Protein AF-A0A177LRJ2-F1 (afdb_monomer_lite)

Secondary structure (DSSP, 8-state):
--SSHHHHHHHHHHHHHHHHHHHHHHHHHH----EEEE-HHHHTTS----SSEEEES--SS-HHHHHHHHHT-SEEP--TT-SEEEEEPP-TT----TTHHHHHHHHHHTTTSS-EEEEEEEEEEEEEEETTEEEEEEEEEEEEEEE-HHHHHS----S-HHHHHHHHHHHHHHHHHHHHHT-

Sequence (183 aa):
MLNIIRDNDMYRMAWGKSILCSFLVVTILNSCTSNIYIRKDKLSANEHHYPHSVYLENTDSTYLSRLVIDSGVFSFSDDQHSEYYLKLLPDDDFYHCGGLGAAKLGSAIFFGLLPVIYDDEYKFFYEITYEGKATRFSYEVPLYSRYSIWEWLFKPFSSARDELIIENIKYLKPVLEVLKTER

Structure (mmCIF, N/CA/C/O backbone):
data_AF-A0A177LRJ2-F1
#
_entry.id   AF-A0A177LRJ2-F1
#
loop_
_atom_site.group_PDB
_atom_site.id
_atom_site.type_symbol
_atom_site.label_atom_id
_atom_site.label_alt_id
_atom_site.label_comp_id
_atom_site.label_asym_id
_atom_site.label_entity_id
_atom_site.label_seq_id
_atom_site.pdbx_PDB_ins_code
_atom_site.Cartn_x
_atom_site.Cartn_y
_atom_site.Cartn_z
_atom_site.occupancy
_atom_site.B_iso_or_equiv
_atom_site.auth_seq_id
_atom_site.auth_comp_id
_atom_site.auth_asym_id
_atom_site.auth_atom_id
_atom_site.pdbx_PDB_model_num
ATOM 1 N N . MET A 1 1 ? 43.256 29.020 -49.850 1.00 53.19 1 MET A N 1
ATOM 2 C CA . MET A 1 1 ? 43.424 29.016 -48.379 1.00 53.19 1 MET A CA 1
ATOM 3 C C . MET A 1 1 ? 42.060 29.197 -47.687 1.00 53.19 1 MET A C 1
ATOM 5 O O . MET A 1 1 ? 41.895 30.111 -46.900 1.00 53.19 1 MET A O 1
ATOM 9 N N . LEU A 1 2 ? 41.058 28.363 -48.018 1.00 52.44 2 LEU A N 1
ATOM 10 C CA . LEU A 1 2 ? 39.652 28.539 -47.584 1.00 52.44 2 LEU A CA 1
ATOM 11 C C . LEU A 1 2 ? 38.980 27.248 -47.065 1.00 52.44 2 LEU A C 1
ATOM 13 O O . LEU A 1 2 ? 37.822 27.287 -46.673 1.00 52.44 2 LEU A O 1
ATOM 17 N N . ASN A 1 3 ? 39.696 26.117 -47.002 1.00 52.28 3 ASN A N 1
ATOM 18 C CA . ASN A 1 3 ? 39.111 24.826 -46.599 1.00 52.28 3 ASN A CA 1
ATOM 19 C C . ASN A 1 3 ? 39.245 24.485 -45.105 1.00 52.28 3 ASN A C 1
ATOM 21 O O . ASN A 1 3 ? 38.659 23.506 -44.673 1.00 52.28 3 ASN A O 1
ATOM 25 N N . ILE A 1 4 ? 39.961 25.276 -44.300 1.00 56.84 4 ILE A N 1
ATOM 26 C CA . ILE A 1 4 ? 40.214 24.932 -42.883 1.00 56.84 4 ILE A CA 1
ATOM 27 C C . ILE A 1 4 ? 39.062 25.382 -41.960 1.00 56.84 4 ILE A C 1
ATOM 29 O O . ILE A 1 4 ? 38.889 24.849 -40.869 1.00 56.84 4 ILE A O 1
ATOM 33 N N . ILE A 1 5 ? 38.224 26.331 -42.391 1.00 55.56 5 ILE A N 1
ATOM 34 C CA . ILE A 1 5 ? 37.167 26.898 -41.533 1.00 55.56 5 ILE A CA 1
ATOM 35 C C . ILE A 1 5 ? 35.930 25.983 -41.469 1.00 55.56 5 ILE A C 1
ATOM 37 O O . ILE A 1 5 ? 35.243 25.955 -40.453 1.00 55.56 5 ILE A O 1
ATOM 41 N N . ARG A 1 6 ? 35.671 25.175 -42.507 1.00 53.34 6 ARG A N 1
ATOM 42 C CA . ARG A 1 6 ? 34.446 24.363 -42.605 1.00 53.34 6 ARG A CA 1
ATOM 43 C C . ARG A 1 6 ? 34.462 23.104 -41.725 1.00 53.34 6 ARG A C 1
ATOM 45 O O . ARG A 1 6 ? 33.397 22.642 -41.323 1.00 53.34 6 ARG A O 1
ATOM 52 N N . ASP A 1 7 ? 35.640 22.592 -41.373 1.00 55.22 7 ASP A N 1
ATOM 53 C CA . ASP A 1 7 ? 35.753 21.385 -40.544 1.00 55.22 7 ASP A CA 1
ATOM 54 C C . ASP A 1 7 ? 35.464 21.662 -39.059 1.00 55.22 7 ASP A C 1
ATOM 56 O O . ASP A 1 7 ? 34.838 20.840 -38.390 1.00 55.22 7 ASP A O 1
ATOM 60 N N . ASN A 1 8 ? 35.812 22.846 -38.542 1.00 57.44 8 ASN A N 1
ATOM 61 C CA . ASN A 1 8 ? 35.612 23.178 -37.124 1.00 57.44 8 ASN A CA 1
ATOM 62 C C . ASN A 1 8 ? 34.133 23.265 -36.703 1.00 57.44 8 ASN A C 1
ATOM 64 O O . ASN A 1 8 ? 33.801 22.925 -35.563 1.00 57.44 8 ASN A O 1
ATOM 68 N N . ASP A 1 9 ? 33.232 23.657 -37.606 1.00 58.72 9 ASP A N 1
ATOM 69 C CA . ASP A 1 9 ? 31.794 23.714 -37.308 1.00 58.72 9 ASP A CA 1
ATOM 70 C C . ASP A 1 9 ? 31.147 22.322 -37.279 1.00 58.72 9 ASP A C 1
ATOM 72 O O . ASP A 1 9 ? 30.241 22.067 -36.478 1.00 58.72 9 ASP A O 1
ATOM 76 N N . MET A 1 10 ? 31.658 21.384 -38.082 1.00 56.69 10 MET A N 1
ATOM 77 C CA . MET A 1 10 ? 31.163 20.007 -38.098 1.00 56.69 10 MET A CA 1
ATOM 78 C C . MET A 1 10 ? 31.504 19.276 -36.792 1.00 56.69 10 MET A C 1
ATOM 80 O O . MET A 1 10 ? 30.646 18.595 -36.223 1.00 56.69 10 MET A O 1
ATOM 84 N N . TYR A 1 11 ? 32.710 19.488 -36.252 1.00 59.19 11 TYR A N 1
ATOM 85 C CA . TYR A 1 11 ? 33.073 18.962 -34.935 1.00 59.19 11 TYR A CA 1
ATOM 86 C C . TYR A 1 11 ? 32.255 19.628 -33.818 1.00 59.19 11 TYR A C 1
ATOM 88 O O . TYR A 1 11 ? 31.721 18.932 -32.960 1.00 59.19 11 TYR A O 1
ATOM 96 N N . ARG A 1 12 ? 32.023 20.945 -33.841 1.00 60.50 12 ARG A N 1
ATOM 97 C CA . ARG A 1 12 ? 31.198 21.602 -32.805 1.00 60.50 12 ARG A CA 1
ATOM 98 C C . ARG A 1 12 ? 29.752 21.089 -32.747 1.00 60.50 12 ARG A C 1
ATOM 100 O O . ARG A 1 12 ? 29.225 20.906 -31.648 1.00 60.50 12 ARG A O 1
ATOM 107 N N . MET A 1 13 ? 29.126 20.786 -33.889 1.00 61.88 13 MET A N 1
ATOM 108 C CA . MET A 1 13 ? 27.778 20.194 -33.909 1.00 61.88 13 MET A CA 1
ATOM 109 C C . MET A 1 13 ? 27.735 18.745 -33.407 1.00 61.88 13 MET A C 1
ATOM 111 O O . MET A 1 13 ? 26.755 18.355 -32.768 1.00 61.88 13 MET A O 1
ATOM 115 N N . ALA A 1 14 ? 28.770 17.943 -33.668 1.00 66.12 14 ALA A N 1
ATOM 116 C CA . ALA A 1 14 ? 28.817 16.551 -33.218 1.00 66.12 14 ALA A CA 1
ATOM 117 C C . ALA A 1 14 ? 28.961 16.439 -31.688 1.00 66.12 14 ALA A C 1
ATOM 119 O O . ALA A 1 14 ? 28.292 15.624 -31.050 1.00 66.12 14 ALA A O 1
ATOM 120 N N . TRP A 1 15 ? 29.774 17.306 -31.081 1.00 70.19 15 TRP A N 1
ATOM 121 C CA . TRP A 1 15 ? 30.039 17.273 -29.641 1.00 70.19 15 TRP A CA 1
ATOM 122 C C . TRP A 1 15 ? 28.846 17.762 -28.812 1.00 70.19 15 TRP A C 1
ATOM 124 O O . TRP A 1 15 ? 28.504 17.139 -27.807 1.00 70.19 15 TRP A O 1
ATOM 134 N N . GLY A 1 16 ? 28.145 18.809 -29.268 1.00 72.56 16 GLY A N 1
ATOM 135 C CA . GLY A 1 16 ? 26.941 19.305 -28.589 1.00 72.56 16 GLY A CA 1
ATOM 136 C C . GLY A 1 16 ? 25.823 18.258 -28.505 1.00 72.56 16 GLY A C 1
ATOM 137 O O . GLY A 1 16 ? 25.183 18.114 -27.463 1.00 72.56 16 GLY A O 1
ATOM 138 N N . LYS A 1 17 ? 25.630 17.463 -29.568 1.00 77.56 17 LYS A N 1
ATOM 139 C CA . LYS A 1 17 ? 24.623 16.387 -29.603 1.00 77.56 17 LYS A CA 1
ATOM 140 C C . LYS A 1 17 ? 24.969 15.229 -28.666 1.00 77.56 17 LYS A C 1
ATOM 142 O O . LYS A 1 17 ? 24.077 14.697 -28.008 1.00 77.56 17 LYS A O 1
ATOM 147 N N . SER A 1 18 ? 26.248 14.865 -28.577 1.00 77.81 18 SER A N 1
ATOM 148 C CA . SER A 1 18 ? 26.708 13.766 -27.719 1.00 77.81 18 SER A CA 1
ATOM 149 C C . SER A 1 18 ? 26.552 14.090 -26.226 1.00 77.81 18 SER A C 1
ATOM 151 O O . SER A 1 18 ? 26.073 13.260 -25.449 1.00 77.81 18 SER A O 1
ATOM 153 N N . ILE A 1 19 ? 26.859 15.332 -25.828 1.00 82.81 19 ILE A N 1
ATOM 154 C CA . ILE A 1 19 ? 26.670 15.807 -24.447 1.00 82.81 19 ILE A CA 1
ATOM 155 C C . ILE A 1 19 ? 25.184 15.806 -24.067 1.00 82.81 19 ILE A C 1
ATOM 157 O O . ILE A 1 19 ? 24.828 15.295 -23.006 1.00 82.81 19 ILE A O 1
ATOM 161 N N . LEU A 1 20 ? 24.310 16.312 -24.944 1.00 81.69 20 LEU A N 1
ATOM 162 C CA . LEU A 1 20 ? 22.867 16.344 -24.693 1.00 81.69 20 LEU A CA 1
ATOM 163 C C . LEU A 1 20 ? 22.282 14.931 -24.531 1.00 81.69 20 LEU A C 1
ATOM 165 O O . LEU A 1 20 ? 21.519 14.685 -23.598 1.00 81.69 20 LEU A O 1
ATOM 169 N N . CYS A 1 21 ? 22.676 13.988 -25.396 1.00 80.75 21 CYS A N 1
ATOM 170 C CA . CYS A 1 21 ? 22.238 12.593 -25.298 1.00 80.75 21 CYS A CA 1
ATOM 171 C C . CYS A 1 21 ? 22.718 11.943 -23.996 1.00 80.75 21 CYS A C 1
ATOM 173 O O . CYS A 1 21 ? 21.951 11.251 -23.331 1.00 80.75 21 CYS A O 1
ATOM 175 N N . SER A 1 22 ? 23.964 12.207 -23.599 1.00 80.69 22 SER A N 1
ATOM 176 C CA . SER A 1 22 ? 24.530 11.661 -22.362 1.00 80.69 22 SER A CA 1
ATOM 177 C C . SER A 1 22 ? 23.802 12.205 -21.128 1.00 80.69 22 SER A C 1
ATOM 179 O O . SER A 1 22 ? 23.452 11.442 -20.231 1.00 80.69 22 SER A O 1
ATOM 181 N N . PHE A 1 23 ? 23.498 13.507 -21.102 1.00 80.94 23 PHE A N 1
ATOM 182 C CA . PHE A 1 23 ? 22.760 14.136 -20.004 1.00 80.94 23 PHE A CA 1
ATOM 183 C C . PHE A 1 23 ? 21.320 13.612 -19.893 1.00 80.94 23 PHE A C 1
ATOM 185 O O . PHE A 1 23 ? 20.848 13.312 -18.794 1.00 80.94 23 PHE A O 1
ATOM 192 N N . LEU A 1 24 ? 20.637 13.441 -21.031 1.00 77.31 24 LEU A N 1
ATOM 193 C CA . LEU A 1 24 ? 19.298 12.852 -21.094 1.00 77.31 24 LEU A CA 1
ATOM 194 C C . LEU A 1 24 ? 19.289 11.431 -20.510 1.00 77.31 24 LEU A C 1
ATOM 196 O O . LEU A 1 24 ? 18.465 11.124 -19.651 1.00 77.31 24 LEU A O 1
ATOM 200 N N . VAL A 1 25 ? 20.239 10.586 -20.924 1.00 72.94 25 VAL A N 1
ATOM 201 C CA . VAL A 1 25 ? 20.365 9.208 -20.427 1.00 72.94 25 VAL A CA 1
ATOM 202 C C . VAL A 1 25 ? 20.626 9.193 -18.921 1.00 72.94 25 VAL A C 1
ATOM 204 O O . VAL A 1 25 ? 19.953 8.468 -18.195 1.00 72.94 25 VAL A O 1
ATOM 207 N N . VAL A 1 26 ? 21.531 10.038 -18.421 1.00 73.38 26 VAL A N 1
ATOM 208 C CA . VAL A 1 26 ? 21.817 10.138 -16.979 1.00 73.38 26 VAL A CA 1
ATOM 209 C C . VAL A 1 26 ? 20.593 10.611 -16.195 1.00 73.38 26 VAL A C 1
ATOM 211 O O . VAL A 1 26 ? 20.340 10.104 -15.105 1.00 73.38 26 VAL A O 1
ATOM 214 N N . THR A 1 27 ? 19.796 11.529 -16.739 1.00 71.75 27 THR A N 1
ATOM 215 C CA . THR A 1 27 ? 18.590 12.029 -16.060 1.00 71.75 27 THR A CA 1
ATOM 216 C C . THR A 1 27 ? 17.508 10.950 -15.996 1.00 71.75 27 THR A C 1
ATOM 218 O O . THR A 1 27 ? 16.931 10.719 -14.934 1.00 71.75 27 THR A O 1
ATOM 221 N N . ILE A 1 28 ? 17.296 10.212 -17.091 1.00 69.19 28 ILE A N 1
ATOM 222 C CA . ILE A 1 28 ? 16.352 9.086 -17.133 1.00 69.19 28 ILE A CA 1
ATOM 223 C C . ILE A 1 28 ? 16.789 7.988 -16.154 1.00 69.19 28 ILE A C 1
ATOM 225 O O . ILE A 1 28 ? 15.984 7.529 -15.345 1.00 69.19 28 ILE A O 1
ATOM 229 N N . LEU A 1 29 ? 18.075 7.628 -16.151 1.00 66.50 29 LEU A N 1
ATOM 230 C CA . LEU A 1 29 ? 18.623 6.608 -15.253 1.00 66.50 29 LEU A CA 1
ATOM 231 C C . LEU A 1 29 ? 18.635 7.036 -13.780 1.00 66.50 29 LEU A C 1
ATOM 233 O O . LEU A 1 29 ? 18.658 6.171 -12.905 1.00 66.50 29 LEU A O 1
ATOM 237 N N . ASN A 1 30 ? 18.602 8.335 -13.470 1.00 65.94 30 ASN A N 1
ATOM 238 C CA . ASN A 1 30 ? 18.512 8.826 -12.093 1.00 65.94 30 ASN A CA 1
ATOM 239 C C . ASN A 1 30 ? 17.076 8.993 -11.591 1.00 65.94 30 ASN A C 1
ATOM 241 O O . ASN A 1 30 ? 16.878 8.998 -10.378 1.00 65.94 30 ASN A O 1
ATOM 245 N N . SER A 1 31 ? 16.073 9.027 -12.470 1.00 63.88 31 SER A N 1
ATOM 246 C CA . SER A 1 31 ? 14.679 9.072 -12.031 1.00 63.88 31 SER A CA 1
ATOM 247 C C . SER A 1 31 ? 14.312 7.801 -11.244 1.00 63.88 31 SER A C 1
ATOM 249 O O . SER A 1 31 ? 14.525 6.670 -11.687 1.00 63.88 31 SER A O 1
ATOM 251 N N . CYS A 1 32 ? 13.835 7.980 -10.012 1.00 67.44 32 CYS A N 1
ATOM 252 C CA . CYS A 1 32 ? 13.253 6.909 -9.212 1.00 67.44 32 CYS A CA 1
ATOM 253 C C . CYS A 1 32 ? 11.788 6.802 -9.627 1.00 67.44 32 CYS A C 1
ATOM 255 O O . CYS A 1 32 ? 10.931 7.533 -9.142 1.00 67.44 32 CYS A O 1
ATOM 257 N N . THR A 1 33 ? 11.515 5.966 -10.621 1.00 70.12 33 THR A N 1
ATOM 258 C CA . THR A 1 33 ? 10.146 5.699 -11.049 1.00 70.12 33 THR A CA 1
ATOM 259 C C . THR A 1 33 ? 9.897 4.202 -10.980 1.00 70.12 33 THR A C 1
ATOM 261 O O . THR A 1 33 ? 10.366 3.420 -11.804 1.00 70.12 33 THR A O 1
ATOM 264 N N . SER A 1 34 ? 9.173 3.808 -9.945 1.00 72.56 34 SER A N 1
ATOM 265 C CA . SER A 1 34 ? 8.614 2.476 -9.766 1.00 72.56 34 SER A CA 1
ATOM 266 C C . SER A 1 34 ? 7.103 2.595 -9.633 1.00 72.56 34 SER A C 1
ATOM 268 O O . SER A 1 34 ? 6.575 3.656 -9.290 1.00 72.56 34 SER A O 1
ATOM 270 N N . ASN A 1 35 ? 6.413 1.497 -9.917 1.00 76.88 35 ASN A N 1
ATOM 271 C CA . ASN A 1 35 ? 5.050 1.307 -9.451 1.00 76.88 35 ASN A CA 1
ATOM 272 C C . ASN A 1 35 ? 5.078 0.326 -8.284 1.00 76.88 35 ASN A C 1
ATOM 274 O O . ASN A 1 35 ? 5.748 -0.707 -8.355 1.00 76.88 35 ASN A O 1
ATOM 278 N N . ILE A 1 36 ? 4.355 0.667 -7.223 1.00 78.19 36 ILE A N 1
ATOM 279 C CA . ILE A 1 36 ? 4.266 -0.125 -6.000 1.00 78.19 36 ILE A CA 1
ATOM 280 C C . ILE A 1 36 ? 2.882 -0.763 -5.956 1.00 78.19 36 ILE A C 1
ATOM 282 O O . ILE A 1 36 ? 1.874 -0.091 -6.174 1.00 78.19 36 ILE A O 1
ATOM 286 N N . TYR A 1 37 ? 2.843 -2.058 -5.669 1.00 83.00 37 TYR A N 1
ATOM 287 C CA . TYR A 1 37 ? 1.624 -2.852 -5.627 1.00 83.00 37 TYR A CA 1
ATOM 288 C C . TYR A 1 37 ? 1.575 -3.695 -4.356 1.00 83.00 37 TYR A C 1
ATOM 290 O O . TYR A 1 37 ? 2.607 -4.128 -3.849 1.00 83.00 37 TYR A O 1
ATOM 298 N N . ILE A 1 38 ? 0.367 -3.988 -3.880 1.00 85.12 38 ILE A N 1
ATOM 299 C CA . ILE A 1 38 ? 0.148 -4.908 -2.761 1.00 85.12 38 ILE A CA 1
ATOM 300 C C . ILE A 1 38 ? 0.286 -6.357 -3.231 1.00 85.12 38 ILE A C 1
ATOM 302 O O . ILE A 1 38 ? -0.239 -6.750 -4.278 1.00 85.12 38 ILE A O 1
ATOM 306 N N . ARG A 1 39 ? 0.953 -7.182 -2.423 1.00 85.69 39 ARG A N 1
ATOM 307 C CA . ARG A 1 39 ? 1.114 -8.611 -2.673 1.00 85.69 39 ARG A CA 1
ATOM 308 C C . ARG A 1 39 ? 0.007 -9.433 -2.006 1.00 85.69 39 ARG A C 1
ATOM 310 O O . ARG A 1 39 ? 0.153 -9.914 -0.884 1.00 85.69 39 ARG A O 1
ATOM 317 N N . LYS A 1 40 ? -1.096 -9.633 -2.731 1.00 81.31 40 LYS A N 1
ATOM 318 C CA . LYS A 1 40 ? -2.282 -10.365 -2.244 1.00 81.31 40 LYS A CA 1
ATOM 319 C C . LYS A 1 40 ? -2.007 -11.823 -1.855 1.00 81.31 40 LYS A C 1
ATOM 321 O O . LYS A 1 40 ? -2.601 -12.316 -0.904 1.00 81.31 40 LYS A O 1
ATOM 326 N N . ASP A 1 41 ? -1.079 -12.495 -2.533 1.00 79.81 41 ASP A N 1
ATOM 327 C CA . ASP A 1 41 ? -0.688 -13.877 -2.222 1.00 79.81 41 ASP A CA 1
ATOM 328 C C . ASP A 1 41 ? -0.037 -14.015 -0.838 1.00 79.81 41 ASP A C 1
ATOM 330 O O . ASP A 1 41 ? -0.275 -15.008 -0.153 1.00 79.81 41 ASP A O 1
ATOM 334 N N . LYS A 1 42 ? 0.714 -13.000 -0.385 1.00 78.44 42 LYS A N 1
ATOM 335 C CA . LYS A 1 42 ? 1.317 -12.982 0.959 1.00 78.44 42 LYS A CA 1
ATOM 336 C C . LYS A 1 42 ? 0.367 -12.465 2.044 1.00 78.44 42 LYS A C 1
ATOM 338 O O . LYS A 1 42 ? 0.584 -12.774 3.209 1.00 78.44 42 LYS A O 1
ATOM 343 N N . LEU A 1 43 ? -0.688 -11.731 1.682 1.00 75.50 43 LEU A N 1
ATOM 344 C CA . LEU A 1 43 ? -1.695 -11.267 2.644 1.00 75.50 43 LEU A CA 1
ATOM 345 C C . LEU A 1 43 ? -2.499 -12.429 3.242 1.00 75.50 43 LEU A C 1
ATOM 347 O O . LEU A 1 43 ? -2.686 -12.461 4.451 1.00 75.50 43 LEU A O 1
ATOM 351 N N . SER A 1 44 ? -2.913 -13.422 2.440 1.00 64.38 44 SER A N 1
ATOM 352 C CA . SER A 1 44 ? -3.708 -14.551 2.970 1.00 64.38 44 SER A CA 1
ATOM 353 C C . SER A 1 44 ? -2.926 -15.474 3.912 1.00 64.38 44 SER A C 1
ATOM 355 O O . SER A 1 44 ? -3.520 -16.128 4.759 1.00 64.38 44 SER A O 1
ATOM 357 N N . ALA A 1 45 ? -1.594 -15.506 3.793 1.00 59.44 45 ALA A N 1
ATOM 358 C CA . ALA A 1 45 ? -0.739 -16.291 4.681 1.00 59.44 45 ALA A CA 1
ATOM 359 C C . ALA A 1 45 ? -0.599 -15.655 6.077 1.00 59.44 45 ALA A C 1
ATOM 361 O O . ALA A 1 45 ? -0.304 -16.352 7.045 1.00 59.44 45 ALA A O 1
ATOM 362 N N . ASN A 1 46 ? -0.838 -14.344 6.182 1.00 58.25 46 ASN A N 1
ATOM 363 C CA . ASN A 1 46 ? -0.819 -13.586 7.424 1.00 58.25 46 ASN A CA 1
ATOM 364 C C . ASN A 1 46 ? -2.265 -13.250 7.821 1.00 58.25 46 ASN A C 1
ATOM 366 O O . ASN A 1 46 ? -2.693 -12.111 7.659 1.00 58.25 46 ASN A O 1
ATOM 370 N N . GLU A 1 47 ? -3.013 -14.223 8.355 1.00 59.75 47 GLU A N 1
ATOM 371 C CA . GLU A 1 47 ? -4.410 -14.100 8.833 1.00 59.75 47 GLU A CA 1
ATOM 372 C C . GLU A 1 47 ? -4.586 -13.160 10.052 1.00 59.75 47 GLU A C 1
ATOM 374 O O . GLU A 1 47 ? -5.277 -13.463 11.020 1.00 59.75 47 GLU A O 1
ATOM 379 N N . HIS A 1 48 ? -3.975 -11.982 10.037 1.00 67.06 48 HIS A N 1
ATOM 380 C CA . HIS A 1 48 ? -4.163 -10.949 11.048 1.00 67.06 48 HIS A CA 1
ATOM 381 C C . HIS A 1 48 ? -5.325 -10.044 10.634 1.00 67.06 48 HIS A C 1
ATOM 383 O O . HIS A 1 48 ? -5.151 -8.840 10.474 1.00 67.06 48 HIS A O 1
ATOM 389 N N . HIS A 1 49 ? -6.507 -10.626 10.420 1.00 78.75 49 HIS A N 1
ATOM 390 C CA . HIS A 1 49 ? -7.725 -9.828 10.316 1.00 78.75 49 HIS A CA 1
ATOM 391 C C . HIS A 1 49 ? -8.055 -9.269 11.695 1.00 78.75 49 HIS A C 1
ATOM 393 O O . HIS A 1 49 ? -8.169 -10.019 12.668 1.00 78.75 49 HIS A O 1
ATOM 399 N N . TYR A 1 50 ? -8.228 -7.954 11.785 1.00 84.44 50 TYR A N 1
ATOM 400 C CA . TYR A 1 50 ? -8.759 -7.365 13.001 1.00 84.44 50 TYR A CA 1
ATOM 401 C C . TYR A 1 50 ? -10.230 -7.796 13.151 1.00 84.44 50 TYR A C 1
ATOM 403 O O . TYR A 1 50 ? -11.010 -7.609 12.216 1.00 84.44 50 TYR A O 1
ATOM 411 N N . PRO A 1 51 ? -10.628 -8.402 14.285 1.00 86.19 51 PRO A N 1
ATOM 412 C CA . PRO A 1 51 ? -11.921 -9.082 14.393 1.00 86.19 51 PRO A CA 1
ATOM 413 C C . PRO A 1 51 ? -13.124 -8.132 14.461 1.00 86.19 51 PRO A C 1
ATOM 415 O O . PRO A 1 51 ? -14.258 -8.580 14.301 1.00 86.19 51 PRO A O 1
ATOM 418 N N . HIS A 1 52 ? -12.899 -6.840 14.704 1.00 90.25 52 HIS A N 1
ATOM 419 C CA . HIS A 1 52 ? -13.960 -5.846 14.840 1.00 90.25 52 HIS A CA 1
ATOM 420 C C . HIS A 1 52 ? -13.994 -4.897 13.643 1.00 90.25 52 HIS A C 1
ATOM 422 O O . HIS A 1 52 ? -12.966 -4.588 13.040 1.00 90.25 52 HIS A O 1
ATOM 428 N N . SER A 1 53 ? -15.190 -4.404 13.323 1.00 91.81 53 SER A N 1
ATOM 429 C CA . SER A 1 53 ? -15.334 -3.318 12.359 1.00 91.81 53 SER A CA 1
ATOM 430 C C . SER A 1 53 ? -14.860 -2.012 12.994 1.00 91.81 53 SER A C 1
ATOM 432 O O . SER A 1 53 ? -15.231 -1.713 14.127 1.00 91.81 53 SER A O 1
ATOM 434 N N . VAL A 1 54 ? -14.058 -1.235 12.272 1.00 94.00 54 VAL A N 1
ATOM 435 C CA . VAL A 1 54 ? -13.486 0.030 12.754 1.00 94.00 54 VAL A CA 1
ATOM 436 C C . VAL A 1 54 ? -13.968 1.204 11.905 1.00 94.00 54 VAL A C 1
ATOM 438 O O . VAL A 1 54 ? -14.146 1.066 10.696 1.00 94.00 54 VAL A O 1
ATOM 441 N N . TYR A 1 55 ? -14.166 2.368 12.520 1.00 94.62 55 TYR A N 1
ATOM 442 C CA . TYR A 1 55 ? -14.382 3.623 11.798 1.00 94.62 55 TYR A CA 1
ATOM 443 C C . TYR A 1 55 ? -13.033 4.309 11.561 1.00 94.62 55 TYR A C 1
ATOM 445 O O . TYR A 1 55 ? -12.264 4.496 12.504 1.00 94.62 55 TYR A O 1
ATOM 453 N N . LEU A 1 56 ? -12.722 4.670 10.316 1.00 93.38 56 LEU A N 1
ATOM 454 C CA . LEU A 1 56 ? -11.463 5.332 9.967 1.00 93.38 56 LEU A CA 1
ATOM 455 C C . LEU A 1 56 ? -11.573 6.846 10.210 1.00 93.38 56 LEU A C 1
ATOM 457 O O . LEU A 1 56 ? -12.281 7.537 9.484 1.00 93.38 56 LEU A O 1
ATOM 461 N N . GLU A 1 57 ? -10.857 7.376 11.205 1.00 90.56 57 GLU A N 1
ATOM 462 C CA . GLU A 1 57 ? -10.977 8.786 11.616 1.00 90.56 57 GLU A CA 1
ATOM 463 C C . GLU A 1 57 ? -10.391 9.775 10.601 1.00 90.56 57 GLU A C 1
ATOM 465 O O . GLU A 1 57 ? -10.945 10.852 10.390 1.00 90.56 57 GLU A O 1
ATOM 470 N N . ASN A 1 58 ? -9.260 9.437 9.980 1.00 86.62 58 ASN A N 1
ATOM 471 C CA . ASN A 1 58 ? -8.522 10.319 9.079 1.00 86.62 58 ASN A CA 1
ATOM 472 C C . ASN A 1 58 ? -8.563 9.823 7.631 1.00 86.62 58 ASN A C 1
ATOM 474 O O . ASN A 1 58 ? -7.551 9.435 7.046 1.00 86.62 58 ASN A O 1
ATOM 478 N N . THR A 1 59 ? -9.757 9.878 7.038 1.00 76.44 59 THR A N 1
ATOM 479 C CA . THR A 1 59 ? -10.005 9.562 5.620 1.00 76.44 59 THR A CA 1
ATOM 480 C C . THR A 1 59 ? -9.408 10.561 4.633 1.00 76.44 59 THR A C 1
ATOM 482 O O . THR A 1 59 ? -9.462 10.308 3.428 1.00 76.44 59 THR A O 1
ATOM 485 N N . ASP A 1 60 ? -8.856 11.683 5.104 1.00 74.25 60 ASP A N 1
ATOM 486 C CA . ASP A 1 60 ? -8.229 12.696 4.255 1.00 74.25 60 ASP A CA 1
ATOM 487 C C . ASP A 1 60 ? -7.225 12.013 3.324 1.00 74.25 60 ASP A C 1
ATOM 489 O O . ASP A 1 60 ? -6.262 11.405 3.787 1.00 74.25 60 ASP A O 1
ATOM 493 N N . SER A 1 61 ? -7.544 12.045 2.024 1.00 58.06 61 SER A N 1
ATOM 494 C CA . SER A 1 61 ? -7.052 11.212 0.913 1.00 58.06 61 SER A CA 1
ATOM 495 C C . SER A 1 61 ? -5.526 11.023 0.852 1.00 58.06 61 SER A C 1
ATOM 497 O O . SER A 1 61 ? -4.849 11.489 -0.069 1.00 58.06 61 SER A O 1
ATOM 499 N N . THR A 1 62 ? -4.980 10.278 1.799 1.00 73.00 62 THR A N 1
ATOM 500 C CA . THR A 1 62 ? -3.585 9.874 1.851 1.00 73.00 62 THR A CA 1
ATOM 501 C C . THR A 1 62 ? -3.437 8.527 1.158 1.00 73.00 62 THR A C 1
ATOM 503 O O . THR A 1 62 ? -4.333 7.686 1.158 1.00 73.00 62 THR A O 1
ATOM 506 N N . TYR A 1 63 ? -2.286 8.302 0.530 1.00 77.56 63 TYR A N 1
ATOM 507 C CA . TYR A 1 63 ? -1.933 6.991 -0.019 1.00 77.56 63 TYR A CA 1
ATOM 508 C C . TYR A 1 63 ? -2.076 5.877 1.037 1.00 77.56 63 TYR A C 1
ATOM 510 O O . TYR A 1 63 ? -2.515 4.774 0.720 1.00 77.56 63 TYR A O 1
ATOM 518 N N . LEU A 1 64 ? -1.782 6.204 2.300 1.00 80.81 64 LEU A N 1
ATOM 519 C CA . LEU A 1 64 ? -1.869 5.296 3.436 1.00 80.81 64 LEU A CA 1
ATOM 520 C C . LEU A 1 64 ? -3.292 4.768 3.667 1.00 80.81 64 LEU A C 1
ATOM 522 O O . LEU A 1 64 ? -3.456 3.569 3.861 1.00 80.81 64 LEU A O 1
ATOM 526 N N . SER A 1 65 ? -4.329 5.613 3.594 1.00 85.44 65 SER A N 1
ATOM 527 C CA . SER A 1 65 ? -5.710 5.151 3.801 1.00 85.44 65 SER A CA 1
ATOM 528 C C . SER A 1 65 ? -6.134 4.148 2.730 1.00 85.44 65 SER A C 1
ATOM 530 O O . SER A 1 65 ? -6.702 3.107 3.055 1.00 85.44 65 SER A O 1
ATOM 532 N N . ARG A 1 66 ? -5.764 4.394 1.466 1.00 84.75 66 ARG A N 1
ATOM 533 C CA . ARG A 1 66 ? -5.988 3.437 0.371 1.00 84.75 66 ARG A CA 1
ATOM 534 C C . ARG A 1 66 ? -5.228 2.139 0.589 1.00 84.75 66 ARG A C 1
ATOM 536 O O . ARG A 1 66 ? -5.812 1.078 0.434 1.00 84.75 66 ARG A O 1
ATOM 543 N N . LEU A 1 67 ? -3.960 2.220 0.988 1.00 84.12 67 LEU A N 1
ATOM 544 C CA . LEU A 1 67 ? -3.144 1.039 1.250 1.00 84.12 67 LEU A CA 1
ATOM 545 C C . LEU A 1 67 ? -3.762 0.154 2.340 1.00 84.12 67 LEU A C 1
ATOM 547 O O . LEU A 1 67 ? -3.806 -1.064 2.195 1.00 84.12 67 LEU A O 1
ATOM 551 N N . VAL A 1 68 ? -4.260 0.764 3.415 1.00 87.00 68 VAL A N 1
ATOM 552 C CA . VAL A 1 68 ? -4.879 0.045 4.532 1.00 87.00 68 VAL A CA 1
ATOM 553 C C . VAL A 1 68 ? -6.207 -0.580 4.099 1.00 87.00 68 VAL A C 1
ATOM 555 O O . VAL A 1 68 ? -6.446 -1.745 4.409 1.00 87.00 68 VAL A O 1
ATOM 558 N N . ILE A 1 69 ? -7.033 0.133 3.328 1.00 87.62 69 ILE A N 1
ATOM 559 C CA . ILE A 1 69 ? -8.276 -0.415 2.760 1.00 87.62 69 ILE A CA 1
ATOM 560 C C . ILE A 1 69 ? -7.973 -1.598 1.831 1.00 87.62 69 ILE A C 1
ATOM 562 O O . ILE A 1 69 ? -8.521 -2.685 2.008 1.00 87.62 69 ILE A O 1
ATOM 566 N N . ASP A 1 70 ? -7.042 -1.423 0.893 1.00 84.94 70 ASP A N 1
ATOM 567 C CA . ASP A 1 70 ? -6.677 -2.443 -0.093 1.00 84.94 70 ASP A CA 1
ATOM 568 C C . ASP A 1 70 ? -5.951 -3.648 0.529 1.00 84.94 70 ASP A C 1
ATOM 570 O O . ASP A 1 70 ? -5.943 -4.736 -0.055 1.00 84.94 70 ASP A O 1
ATOM 574 N N . SER A 1 71 ? -5.340 -3.477 1.709 1.00 85.75 71 SER A N 1
ATOM 575 C CA . SER A 1 71 ? -4.712 -4.573 2.458 1.00 85.75 71 SER A CA 1
ATOM 576 C C . SER A 1 71 ? -5.729 -5.589 2.985 1.00 85.75 71 SER A C 1
ATOM 578 O O . SER A 1 71 ? -5.365 -6.735 3.237 1.00 85.75 71 SER A O 1
ATOM 580 N N . GLY A 1 72 ? -6.995 -5.183 3.147 1.00 87.25 72 GLY A N 1
ATOM 581 C CA . GLY A 1 72 ? -8.067 -6.025 3.678 1.00 87.25 72 GLY A CA 1
ATOM 582 C C . GLY A 1 72 ? -7.930 -6.374 5.163 1.00 87.25 72 GLY A C 1
ATOM 583 O O . GLY A 1 72 ? -8.723 -7.148 5.669 1.00 87.25 72 GLY A O 1
ATOM 584 N N . VAL A 1 73 ? -6.957 -5.813 5.883 1.00 88.25 73 VAL A N 1
ATOM 585 C CA . VAL A 1 73 ? -6.662 -6.153 7.292 1.00 88.25 73 VAL A CA 1
ATOM 586 C C . VAL A 1 73 ? -7.802 -5.782 8.242 1.00 88.25 73 VAL A C 1
ATOM 588 O O . VAL A 1 73 ? -8.001 -6.428 9.273 1.00 88.25 73 VAL A O 1
ATOM 591 N N . PHE A 1 74 ? -8.555 -4.742 7.892 1.00 90.50 74 PHE A N 1
ATOM 592 C CA . PHE A 1 74 ? -9.648 -4.205 8.688 1.00 90.50 74 PHE A CA 1
ATOM 593 C C . PHE A 1 74 ? -10.957 -4.276 7.911 1.00 90.50 74 PHE A C 1
ATOM 595 O O . PHE A 1 74 ? -10.997 -4.033 6.706 1.00 90.50 74 PHE A O 1
ATOM 602 N N . SER A 1 75 ? -12.041 -4.539 8.634 1.00 91.06 75 SER A N 1
ATOM 603 C CA . SER A 1 75 ? -13.389 -4.250 8.150 1.00 91.06 75 SER A CA 1
ATOM 604 C C . SER A 1 75 ? -13.746 -2.822 8.545 1.00 91.06 75 SER A C 1
ATOM 606 O O . SER A 1 75 ? -13.608 -2.457 9.712 1.00 91.06 75 SER A O 1
ATOM 608 N N . PHE A 1 76 ? -14.176 -2.006 7.586 1.00 91.81 76 PHE A N 1
ATOM 609 C CA . PHE A 1 76 ? -14.512 -0.606 7.835 1.00 91.81 76 PHE A CA 1
ATOM 610 C C . PHE A 1 76 ? -16.019 -0.425 8.002 1.00 91.81 76 PHE A C 1
ATOM 612 O O . PHE A 1 76 ? -16.802 -0.977 7.231 1.00 91.81 76 PHE A O 1
ATOM 619 N N . SER A 1 77 ? -16.406 0.351 9.015 1.00 92.06 77 SER A N 1
ATOM 620 C CA . SER A 1 77 ? -17.776 0.831 9.203 1.00 92.06 77 SER A CA 1
ATOM 621 C C . SER A 1 77 ? -17.886 2.270 8.709 1.00 92.06 77 SER A C 1
ATOM 623 O O . SER A 1 77 ? -17.005 3.081 8.992 1.00 92.06 77 SER A O 1
ATOM 625 N N . ASP A 1 78 ? -18.992 2.596 8.044 1.00 89.50 78 ASP A N 1
ATOM 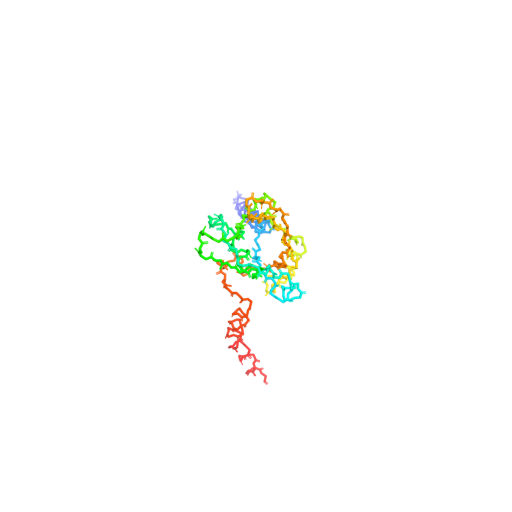626 C CA . ASP A 1 78 ? -19.343 3.977 7.687 1.00 89.50 78 ASP A CA 1
ATOM 627 C C . ASP A 1 78 ? -19.967 4.747 8.871 1.00 89.50 78 ASP A C 1
ATOM 629 O O . ASP A 1 78 ? -20.198 5.954 8.783 1.00 89.50 78 ASP A O 1
ATOM 633 N N . ASP A 1 79 ? -20.258 4.066 9.987 1.00 91.19 79 ASP A N 1
ATOM 634 C CA . ASP A 1 79 ? -20.866 4.680 11.167 1.00 91.19 79 ASP A CA 1
ATOM 635 C C . ASP A 1 79 ? -19.831 5.406 12.035 1.00 91.19 79 ASP A C 1
ATOM 637 O O . ASP A 1 79 ? -18.949 4.794 12.643 1.00 91.19 79 ASP A O 1
ATOM 641 N N . GLN A 1 80 ? -20.007 6.723 12.152 1.00 86.94 80 GLN A N 1
ATOM 642 C CA . GLN A 1 80 ? -19.228 7.603 13.025 1.00 86.94 80 GLN A CA 1
ATOM 643 C C . GLN A 1 80 ? -19.392 7.302 14.519 1.00 86.94 80 GLN A C 1
ATOM 645 O O . GLN A 1 80 ? -18.602 7.806 15.308 1.00 86.94 80 GLN A O 1
ATOM 650 N N . HIS A 1 81 ? -20.386 6.500 14.913 1.00 88.75 81 HIS A N 1
ATOM 651 C CA . HIS A 1 81 ? -20.615 6.064 16.295 1.00 88.75 81 HIS A CA 1
ATOM 652 C C . HIS A 1 81 ? -20.126 4.635 16.555 1.00 88.75 81 HIS A C 1
ATOM 654 O O . HIS A 1 81 ? -20.576 3.990 17.504 1.00 88.75 81 HIS A O 1
ATOM 660 N N . SER A 1 82 ? -19.207 4.135 15.724 1.00 90.00 82 SER A N 1
ATOM 661 C CA . SER A 1 82 ? -18.542 2.853 15.945 1.00 90.00 82 SER A CA 1
ATOM 662 C C . SER A 1 82 ? -17.944 2.763 17.353 1.00 90.00 82 SER A C 1
ATOM 664 O O . SER A 1 82 ? -17.502 3.747 17.944 1.00 90.00 82 SER A O 1
ATOM 666 N N . GLU A 1 83 ? -17.904 1.551 17.890 1.00 93.12 83 GLU A N 1
ATOM 667 C CA . GLU A 1 83 ? -17.258 1.252 19.168 1.00 93.12 83 GLU A CA 1
ATOM 668 C C . GLU A 1 83 ? -15.722 1.328 19.065 1.00 93.12 83 GLU A C 1
ATOM 670 O O . GLU A 1 83 ? -15.036 1.662 20.034 1.00 93.12 83 GLU A O 1
ATOM 675 N N . TYR A 1 84 ? -15.193 1.070 17.865 1.00 94.75 84 TYR A N 1
ATOM 676 C CA . TYR A 1 84 ? -13.768 1.083 17.560 1.00 94.75 84 TYR A CA 1
ATOM 677 C C . TYR A 1 84 ? -13.452 2.150 16.518 1.00 94.75 84 TYR A C 1
ATOM 679 O O . TYR A 1 84 ? -14.019 2.147 15.417 1.00 94.75 84 TYR A O 1
ATOM 687 N N . TYR A 1 85 ? -12.492 3.008 16.845 1.00 95.00 85 TYR A N 1
ATOM 688 C CA . TYR A 1 85 ? -11.970 4.035 15.948 1.00 95.00 85 TYR A CA 1
ATOM 689 C C . TYR A 1 85 ? -10.542 3.695 15.568 1.00 95.00 85 TYR A C 1
ATOM 691 O O . TYR A 1 85 ? -9.737 3.362 16.436 1.00 95.00 85 TYR A O 1
ATOM 699 N N . LEU A 1 86 ? -10.227 3.790 14.281 1.00 94.12 86 LEU A N 1
ATOM 700 C CA . LEU A 1 86 ? -8.889 3.601 13.752 1.00 94.12 86 LEU A CA 1
ATOM 701 C C . LEU A 1 86 ? -8.351 4.940 13.262 1.00 94.12 86 LEU A C 1
ATOM 703 O O . LEU A 1 86 ? -8.936 5.582 12.390 1.00 94.12 86 LEU A O 1
ATOM 707 N N . LYS A 1 87 ? -7.195 5.325 13.794 1.00 93.50 87 LYS A N 1
ATOM 708 C CA . LYS A 1 87 ? -6.457 6.510 13.376 1.00 93.50 87 LYS A CA 1
ATOM 709 C C . LYS A 1 87 ? -5.112 6.103 12.808 1.00 93.50 87 LYS A C 1
ATOM 711 O O . LYS A 1 87 ? -4.295 5.484 13.487 1.00 93.50 87 LYS A O 1
ATOM 716 N N . LEU A 1 88 ? -4.866 6.482 11.564 1.00 91.94 88 LEU A N 1
ATOM 717 C CA . LEU A 1 88 ? -3.582 6.262 10.915 1.00 91.94 88 LEU A CA 1
ATOM 718 C C . LEU A 1 88 ? -2.579 7.307 11.396 1.00 91.94 88 LEU A C 1
ATOM 720 O O . LEU A 1 88 ? -2.871 8.504 11.381 1.00 91.94 88 LEU A O 1
ATOM 724 N N . LEU A 1 89 ? -1.404 6.867 11.836 1.00 89.56 89 LEU A N 1
ATOM 725 C CA . LEU A 1 89 ? -0.347 7.781 12.248 1.00 89.56 89 LEU A CA 1
ATOM 726 C C . LEU A 1 89 ? 0.490 8.173 11.024 1.00 89.56 89 LEU A C 1
ATOM 728 O O . LEU A 1 89 ? 0.767 7.309 10.190 1.00 89.56 89 LEU A O 1
ATOM 732 N N . PRO A 1 90 ? 0.882 9.454 10.894 1.00 81.81 90 PRO A N 1
ATOM 733 C CA . PRO A 1 90 ? 1.768 9.870 9.821 1.00 81.81 90 PRO A CA 1
ATOM 734 C C . PRO A 1 90 ? 3.098 9.130 9.938 1.00 81.81 90 PRO A C 1
ATOM 736 O O . PRO A 1 90 ? 3.620 8.926 11.038 1.00 81.81 90 PRO A O 1
ATOM 739 N N . ASP A 1 91 ? 3.618 8.739 8.787 1.00 73.69 91 ASP A N 1
ATOM 740 C CA . ASP A 1 91 ? 4.931 8.144 8.642 1.00 73.69 91 ASP A CA 1
ATOM 741 C C . ASP A 1 91 ? 5.697 8.973 7.612 1.00 73.69 91 ASP A C 1
ATOM 743 O O . ASP A 1 91 ? 5.339 9.012 6.431 1.00 73.69 91 ASP A O 1
ATOM 747 N N . ASP A 1 92 ? 6.703 9.697 8.093 1.00 63.56 92 ASP A N 1
ATOM 748 C CA . ASP A 1 92 ? 7.517 10.590 7.268 1.00 63.56 92 ASP A CA 1
ATOM 749 C C . ASP A 1 92 ? 8.491 9.804 6.368 1.00 63.56 92 ASP A C 1
ATOM 751 O O . ASP A 1 92 ? 9.038 10.361 5.412 1.00 63.56 92 ASP A O 1
ATOM 755 N N . ASP A 1 93 ? 8.664 8.501 6.621 1.00 61.38 93 ASP A N 1
ATOM 756 C CA . ASP A 1 93 ? 9.643 7.651 5.943 1.00 61.38 93 ASP A CA 1
ATOM 757 C C . ASP A 1 93 ? 9.098 6.963 4.678 1.00 61.38 93 ASP A C 1
ATOM 759 O O . ASP A 1 93 ? 9.779 6.117 4.091 1.00 61.38 93 ASP A O 1
ATOM 763 N N . PHE A 1 94 ? 7.920 7.356 4.171 1.00 62.25 94 PHE A N 1
ATOM 764 C CA . PHE A 1 94 ? 7.400 6.858 2.888 1.00 62.25 94 PHE A CA 1
ATOM 765 C C . PHE A 1 94 ? 8.131 7.465 1.672 1.00 62.25 94 PHE A C 1
ATOM 767 O O . PHE A 1 94 ? 7.535 8.050 0.768 1.00 62.25 94 PHE A O 1
ATOM 774 N N . TYR A 1 95 ? 9.451 7.314 1.622 1.00 56.25 95 TYR A N 1
ATOM 775 C CA . TYR A 1 95 ? 10.277 7.575 0.446 1.00 56.25 95 TYR A CA 1
ATOM 776 C C . TYR A 1 95 ? 10.826 6.251 -0.081 1.00 56.25 95 TYR A C 1
ATOM 778 O O . TYR A 1 95 ? 12.025 5.968 -0.035 1.00 56.25 95 TYR A O 1
ATOM 786 N N . HIS A 1 96 ? 9.926 5.419 -0.610 1.00 58.53 96 HIS A N 1
ATOM 787 C CA . HIS A 1 96 ? 10.299 4.125 -1.175 1.00 58.53 96 HIS A CA 1
ATOM 788 C C . HIS A 1 96 ? 10.942 4.277 -2.550 1.00 58.53 96 HIS A C 1
ATOM 790 O O . HIS A 1 96 ? 10.295 4.324 -3.593 1.00 58.53 96 HIS A O 1
ATOM 796 N N . CYS A 1 97 ? 12.269 4.301 -2.529 1.00 56.16 97 CYS A N 1
ATOM 797 C CA . CYS A 1 97 ? 13.128 4.057 -3.678 1.00 56.16 97 CYS A CA 1
ATOM 798 C C . CYS A 1 97 ? 13.904 2.739 -3.491 1.00 56.16 97 CYS A C 1
ATOM 800 O O . CYS A 1 97 ? 15.115 2.675 -3.718 1.00 56.16 97 CYS A O 1
ATOM 802 N N . GLY A 1 98 ? 13.217 1.687 -3.031 1.00 50.59 98 GLY A N 1
ATOM 803 C CA . GLY A 1 98 ? 13.803 0.366 -2.792 1.00 50.59 98 GLY A CA 1
ATOM 804 C C . GLY A 1 98 ? 14.509 -0.206 -4.030 1.00 50.59 98 GLY A C 1
ATOM 805 O O . GLY A 1 98 ? 14.115 0.044 -5.162 1.00 50.59 98 GLY A O 1
ATOM 806 N N . GLY A 1 99 ? 15.608 -0.942 -3.846 1.00 55.75 99 GLY A N 1
ATOM 807 C CA . GLY A 1 99 ? 16.213 -1.769 -4.905 1.00 55.75 99 GLY A CA 1
ATOM 808 C C . GLY A 1 99 ? 16.819 -1.048 -6.124 1.00 55.75 99 GLY A C 1
ATOM 809 O O . GLY A 1 99 ? 17.163 -1.717 -7.103 1.00 55.75 99 GLY A O 1
ATOM 810 N N . LEU A 1 100 ? 16.992 0.284 -6.082 1.00 59.97 100 LEU A N 1
ATOM 811 C CA . LEU A 1 100 ? 17.420 1.124 -7.217 1.00 59.97 100 LEU A CA 1
ATOM 812 C C . LEU A 1 100 ? 18.624 0.579 -8.001 1.00 59.97 100 LEU A C 1
ATOM 814 O O . LEU A 1 100 ? 18.640 0.693 -9.221 1.00 59.97 100 LEU A O 1
ATOM 818 N N . GLY A 1 101 ? 19.622 -0.013 -7.341 1.00 63.12 101 GLY A N 1
ATOM 819 C CA . GLY A 1 101 ? 20.816 -0.528 -8.020 1.00 63.12 101 GLY A CA 1
ATOM 820 C C . GLY A 1 101 ? 20.520 -1.733 -8.917 1.00 63.12 101 GLY A C 1
ATOM 821 O O . GLY A 1 101 ? 20.766 -1.698 -10.123 1.00 63.12 101 GLY A O 1
ATOM 822 N N . ALA A 1 102 ? 19.953 -2.793 -8.340 1.00 67.50 102 ALA A N 1
ATOM 823 C CA . ALA A 1 102 ? 19.712 -4.048 -9.049 1.00 67.50 102 ALA A CA 1
ATOM 824 C C . ALA A 1 102 ? 18.558 -3.935 -10.056 1.00 67.50 102 ALA A C 1
ATOM 826 O O . ALA A 1 102 ? 18.653 -4.461 -11.164 1.00 67.50 102 ALA A O 1
ATOM 827 N N . ALA A 1 103 ? 17.495 -3.203 -9.711 1.00 66.50 103 ALA A N 1
ATOM 828 C CA . ALA A 1 103 ? 16.337 -3.056 -10.585 1.00 66.50 103 ALA A CA 1
ATOM 829 C C . ALA A 1 103 ? 16.622 -2.170 -11.808 1.00 66.50 103 ALA A C 1
ATOM 831 O O . ALA A 1 103 ? 16.196 -2.500 -12.921 1.00 66.50 103 ALA A O 1
ATOM 832 N N . LYS A 1 104 ? 17.397 -1.085 -11.641 1.00 68.00 104 LYS A N 1
ATOM 833 C CA . LYS A 1 104 ? 17.856 -0.263 -12.774 1.00 68.00 104 LYS A CA 1
ATOM 834 C C . LYS A 1 104 ? 18.823 -1.034 -13.660 1.00 68.00 104 LYS A C 1
ATOM 836 O O . LYS A 1 104 ? 18.693 -0.968 -14.879 1.00 68.00 104 LYS A O 1
ATOM 841 N N . LEU A 1 105 ? 19.745 -1.798 -13.067 1.00 70.56 105 LEU A N 1
ATOM 842 C CA . LEU A 1 105 ? 20.672 -2.631 -13.830 1.00 70.56 105 LEU A CA 1
ATOM 843 C C . LEU A 1 105 ? 19.927 -3.704 -14.633 1.00 70.56 105 LEU A C 1
ATOM 845 O O . LEU A 1 105 ? 20.181 -3.850 -15.824 1.00 70.56 105 LEU A O 1
ATOM 849 N N . GLY A 1 106 ? 18.966 -4.401 -14.021 1.00 68.44 106 GLY A N 1
ATOM 850 C CA . GLY A 1 106 ? 18.127 -5.377 -14.719 1.00 68.44 106 GLY A CA 1
ATOM 851 C C . GLY A 1 106 ? 17.330 -4.738 -15.856 1.00 68.44 106 GLY A C 1
ATOM 852 O O . GLY A 1 106 ? 17.360 -5.229 -16.982 1.00 68.44 106 GLY A O 1
ATOM 853 N N . SER A 1 107 ? 16.705 -3.586 -15.604 1.00 68.44 107 SER A N 1
ATOM 854 C CA . SER A 1 107 ? 15.991 -2.835 -16.645 1.00 68.44 107 SER A CA 1
ATOM 855 C C . SER A 1 107 ? 16.921 -2.427 -17.794 1.00 68.44 107 SER A C 1
ATOM 857 O O . SER A 1 107 ? 16.520 -2.507 -18.950 1.00 68.44 107 SER A O 1
ATOM 859 N N . ALA A 1 108 ? 18.170 -2.044 -17.511 1.00 69.31 108 ALA A N 1
ATOM 860 C CA . ALA A 1 108 ? 19.158 -1.719 -18.538 1.00 69.31 108 ALA A CA 1
ATOM 861 C C . ALA A 1 108 ? 19.598 -2.955 -19.345 1.00 69.31 108 ALA A C 1
ATOM 863 O O . ALA A 1 108 ? 19.632 -2.891 -20.571 1.00 69.31 108 ALA A O 1
ATOM 864 N N . ILE A 1 109 ? 19.877 -4.085 -18.683 1.00 74.19 109 ILE A N 1
ATOM 865 C CA . ILE A 1 109 ? 20.282 -5.347 -19.333 1.00 74.19 109 ILE A CA 1
ATOM 866 C C . ILE A 1 109 ? 19.185 -5.854 -20.274 1.00 74.19 109 ILE A C 1
ATOM 868 O O . ILE A 1 109 ? 19.472 -6.285 -21.389 1.00 74.19 109 ILE A O 1
ATOM 872 N N . PHE A 1 110 ? 17.925 -5.778 -19.848 1.00 70.31 110 PHE A N 1
ATOM 873 C CA . PHE A 1 110 ? 16.785 -6.223 -20.649 1.00 70.31 110 PHE A CA 1
ATOM 874 C C . PHE A 1 110 ? 16.219 -5.132 -21.565 1.00 70.31 110 PHE A C 1
ATOM 876 O O . PHE A 1 110 ? 15.138 -5.323 -22.120 1.00 70.31 110 PHE A O 1
ATOM 883 N N . PHE A 1 111 ? 16.897 -3.985 -21.713 1.00 69.38 111 PHE A N 1
ATOM 884 C CA . PHE A 1 111 ? 16.409 -2.821 -22.470 1.00 69.38 111 PHE A CA 1
ATOM 885 C C . PHE A 1 111 ? 14.963 -2.417 -22.117 1.00 69.38 111 PHE A C 1
ATOM 887 O O . PHE A 1 111 ? 14.203 -1.942 -22.956 1.00 69.38 111 PHE A O 1
ATOM 894 N N . GLY A 1 112 ? 14.550 -2.656 -20.871 1.00 66.50 112 GLY A N 1
ATOM 895 C CA . GLY A 1 112 ? 13.200 -2.407 -20.376 1.00 66.50 112 GLY A CA 1
ATOM 896 C C . GLY A 1 112 ? 12.106 -3.306 -20.947 1.00 66.50 112 GLY A C 1
ATOM 897 O O . GLY A 1 112 ? 10.938 -3.071 -20.640 1.00 66.50 112 GLY A O 1
ATOM 898 N N . LEU A 1 113 ? 12.454 -4.323 -21.744 1.00 70.81 113 LE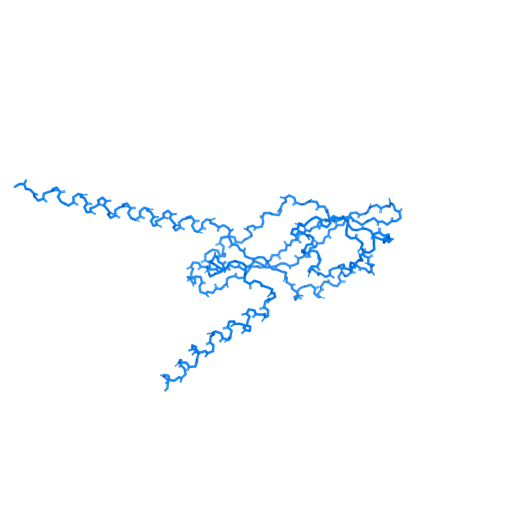U A N 1
ATOM 899 C CA . LEU A 1 113 ? 11.503 -5.273 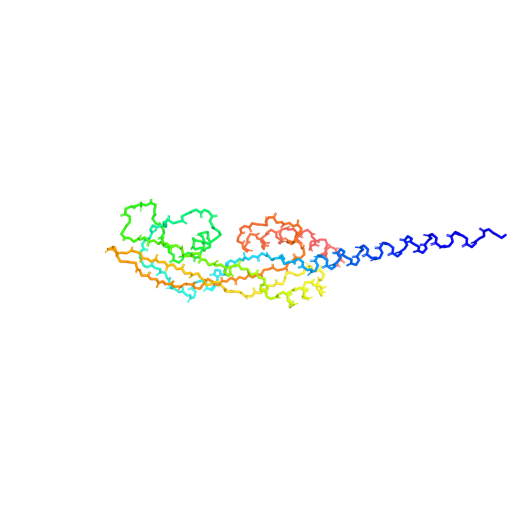-22.326 1.00 70.81 113 LEU A CA 1
ATOM 900 C C . LEU A 1 113 ? 10.878 -6.177 -21.264 1.00 70.81 113 LEU A C 1
ATOM 902 O O . LEU A 1 113 ? 9.695 -6.494 -21.351 1.00 70.81 113 LEU A O 1
ATOM 906 N N . LEU A 1 114 ? 11.663 -6.574 -20.261 1.00 72.69 114 LEU A N 1
ATOM 907 C CA . LEU A 1 114 ? 11.185 -7.397 -19.158 1.00 72.69 114 LEU A CA 1
ATOM 908 C C . LEU A 1 114 ? 11.019 -6.548 -17.896 1.00 72.69 114 LEU A C 1
ATOM 910 O O . LEU A 1 114 ? 11.953 -5.833 -17.523 1.00 72.69 114 LEU A O 1
ATOM 914 N N . PRO A 1 115 ? 9.855 -6.621 -17.224 1.00 75.12 115 PRO A N 1
ATOM 915 C CA . PRO A 1 115 ? 9.682 -5.966 -15.943 1.00 75.12 115 PRO A CA 1
ATOM 916 C C . PRO A 1 115 ? 10.546 -6.658 -14.886 1.00 75.12 115 PRO A C 1
ATOM 918 O O . PRO A 1 115 ? 10.518 -7.883 -14.752 1.00 75.12 115 PRO A O 1
ATOM 921 N N . VAL A 1 116 ? 11.276 -5.871 -14.102 1.00 77.06 116 VAL A N 1
ATOM 922 C CA . VAL A 1 116 ? 11.967 -6.362 -12.907 1.00 77.06 116 VAL A CA 1
ATOM 923 C C . VAL A 1 116 ? 11.034 -6.185 -11.717 1.00 77.06 116 VAL A C 1
ATOM 925 O O . VAL A 1 116 ? 10.531 -5.087 -11.479 1.00 77.06 116 VAL A O 1
ATOM 928 N N . ILE A 1 117 ? 10.785 -7.269 -10.986 1.00 80.25 117 ILE A N 1
ATOM 929 C CA . ILE A 1 117 ? 9.954 -7.273 -9.780 1.00 80.25 117 ILE A CA 1
ATOM 930 C C . ILE A 1 117 ? 10.880 -7.354 -8.570 1.00 80.25 117 ILE A C 1
ATOM 932 O O . ILE A 1 117 ? 11.784 -8.187 -8.539 1.00 80.25 117 ILE A O 1
ATOM 936 N N . TYR A 1 118 ? 10.640 -6.496 -7.586 1.00 81.25 118 TYR A N 1
ATOM 937 C CA . TYR A 1 118 ? 11.350 -6.477 -6.316 1.00 81.25 118 TYR A CA 1
ATOM 938 C C . TYR A 1 118 ? 10.340 -6.603 -5.175 1.00 81.25 118 TYR A C 1
ATOM 940 O O . TYR A 1 118 ? 9.366 -5.853 -5.128 1.00 81.25 118 TYR A O 1
ATOM 948 N N . ASP A 1 119 ? 10.543 -7.580 -4.297 1.00 83.56 119 ASP A N 1
ATOM 949 C CA . ASP A 1 119 ? 9.739 -7.757 -3.088 1.00 83.56 119 ASP A CA 1
ATOM 950 C C . ASP A 1 119 ? 10.023 -6.609 -2.126 1.00 83.56 119 ASP A C 1
ATOM 952 O O . ASP A 1 119 ? 11.181 -6.267 -1.897 1.00 83.56 119 ASP A O 1
ATOM 956 N N . ASP A 1 120 ? 8.971 -6.029 -1.567 1.00 83.12 120 ASP A N 1
ATOM 957 C CA . ASP A 1 120 ? 9.089 -4.926 -0.628 1.00 83.12 120 ASP A CA 1
ATOM 958 C C . ASP A 1 120 ? 8.079 -5.105 0.502 1.00 83.12 120 ASP A C 1
ATOM 960 O O . ASP A 1 120 ? 7.151 -5.908 0.402 1.00 83.12 120 ASP A O 1
ATOM 964 N N . GLU A 1 121 ? 8.252 -4.370 1.584 1.00 85.19 121 GLU A N 1
ATOM 965 C CA . GLU A 1 121 ? 7.349 -4.388 2.726 1.00 85.19 121 GLU A CA 1
ATOM 966 C C . GLU A 1 121 ? 7.196 -2.962 3.225 1.00 85.19 121 GLU A C 1
ATOM 968 O O . GLU A 1 121 ? 8.158 -2.195 3.278 1.00 85.19 121 GLU A O 1
ATOM 973 N N . TYR A 1 122 ? 5.967 -2.593 3.568 1.00 85.38 122 TYR A N 1
ATOM 974 C CA . TYR A 1 122 ? 5.703 -1.299 4.165 1.00 85.38 122 TYR A CA 1
ATOM 975 C C . TYR A 1 122 ? 5.053 -1.459 5.523 1.00 85.38 122 TYR A C 1
ATOM 977 O O . TYR A 1 122 ? 4.030 -2.127 5.664 1.00 85.38 122 TYR A O 1
ATOM 985 N N . LYS A 1 123 ? 5.648 -0.812 6.519 1.00 87.12 123 LYS A N 1
ATOM 986 C CA . LYS A 1 123 ? 5.167 -0.819 7.889 1.00 87.12 123 LYS A CA 1
ATOM 987 C C . LYS A 1 123 ? 4.448 0.485 8.170 1.00 87.12 123 LYS A C 1
ATOM 989 O O . LYS A 1 123 ? 5.076 1.533 8.160 1.00 87.12 123 LYS A O 1
ATOM 994 N N . PHE A 1 124 ? 3.160 0.414 8.480 1.00 87.25 124 PHE A N 1
ATOM 995 C CA . PHE A 1 124 ? 2.413 1.578 8.943 1.00 87.25 124 PHE A CA 1
ATOM 996 C C . PHE A 1 124 ? 2.064 1.451 10.423 1.00 87.25 124 PHE A C 1
ATOM 998 O O . PHE A 1 124 ? 1.922 0.350 10.967 1.00 87.25 124 PHE A O 1
ATOM 1005 N N . PHE A 1 125 ? 1.907 2.600 11.075 1.00 89.75 125 PHE A N 1
ATOM 1006 C CA . PHE A 1 125 ? 1.506 2.697 12.472 1.00 89.75 125 PHE A CA 1
ATOM 1007 C C . PHE A 1 125 ? 0.084 3.235 12.575 1.00 89.75 125 PHE A C 1
ATOM 1009 O O . PHE A 1 125 ? -0.324 4.113 11.815 1.00 89.75 125 PHE A O 1
ATOM 1016 N N . TYR A 1 126 ? -0.669 2.718 13.535 1.00 92.12 126 TYR A N 1
ATOM 1017 C CA . TYR A 1 126 ? -2.048 3.128 13.756 1.00 92.12 126 TYR A CA 1
ATOM 1018 C C . TYR A 1 126 ? -2.401 3.069 15.238 1.00 92.12 126 TYR A C 1
ATOM 1020 O O . TYR A 1 126 ? -1.757 2.371 16.024 1.00 92.12 126 TYR A O 1
ATOM 1028 N N . GLU A 1 127 ? -3.425 3.817 15.619 1.00 94.69 127 GLU A N 1
ATOM 1029 C CA . GLU A 1 127 ? -4.035 3.776 16.942 1.00 94.69 127 GLU A CA 1
ATOM 1030 C C . GLU A 1 127 ? -5.462 3.253 16.820 1.00 94.69 127 GLU A C 1
ATOM 1032 O O . GLU A 1 127 ? -6.201 3.666 15.926 1.00 94.69 127 GLU A O 1
ATOM 1037 N N . ILE A 1 128 ? -5.834 2.336 17.714 1.00 95.06 128 ILE A N 1
ATOM 1038 C CA . ILE A 1 128 ? -7.224 1.925 17.907 1.00 95.06 128 ILE A CA 1
ATOM 1039 C C . ILE A 1 128 ? -7.719 2.513 19.219 1.00 95.06 128 ILE A C 1
ATOM 1041 O O . ILE A 1 128 ? -7.135 2.247 20.273 1.00 95.06 128 ILE A O 1
ATOM 1045 N N . THR A 1 129 ? -8.803 3.279 19.150 1.00 96.44 129 THR A N 1
ATOM 1046 C CA . THR A 1 129 ? -9.496 3.812 20.323 1.00 96.44 129 THR A CA 1
ATOM 1047 C C . THR A 1 129 ? -10.734 2.975 20.615 1.00 96.44 129 THR A C 1
ATOM 1049 O O . THR A 1 129 ? -11.584 2.801 19.744 1.00 96.44 129 THR A O 1
ATOM 1052 N N . TYR A 1 130 ? -10.832 2.483 21.850 1.00 94.75 130 TYR A N 1
ATOM 1053 C CA . TYR A 1 130 ? -11.969 1.730 22.383 1.00 94.75 130 TYR A CA 1
ATOM 1054 C C . TYR A 1 130 ? -12.235 2.183 23.822 1.00 94.75 130 TYR A C 1
ATOM 1056 O O . TYR A 1 130 ? -11.293 2.315 24.607 1.00 94.75 130 TYR A O 1
ATOM 1064 N N . GLU A 1 131 ? -13.493 2.473 24.170 1.00 93.81 131 GLU A N 1
ATOM 1065 C CA . GLU A 1 131 ? -13.886 2.982 25.502 1.00 93.81 131 GLU A CA 1
ATOM 1066 C C . GLU A 1 131 ? -13.024 4.172 25.990 1.00 93.81 131 GLU A C 1
ATOM 1068 O O . GLU A 1 131 ? -12.651 4.281 27.160 1.00 93.81 131 GLU A O 1
ATOM 1073 N N . GLY A 1 132 ? -12.646 5.067 25.070 1.00 92.38 132 GLY A N 1
ATOM 1074 C CA . GLY A 1 132 ? -11.806 6.235 25.365 1.00 92.38 132 GLY A CA 1
ATOM 1075 C C . GLY A 1 132 ? -10.323 5.930 25.619 1.00 92.38 132 GLY A C 1
ATOM 1076 O O . GLY A 1 132 ? -9.568 6.840 25.961 1.00 92.38 132 GLY A O 1
ATOM 1077 N N . LYS A 1 133 ? -9.876 4.680 25.448 1.00 95.12 133 LYS A N 1
ATOM 1078 C CA . LYS A 1 133 ? -8.463 4.288 25.520 1.00 95.12 133 LYS A CA 1
ATOM 1079 C C . LYS A 1 133 ? -7.903 4.070 24.121 1.00 95.12 133 LYS A C 1
ATOM 1081 O O . LYS A 1 133 ? -8.370 3.192 23.403 1.00 95.12 133 LYS A O 1
ATOM 1086 N N . ALA A 1 134 ? -6.870 4.829 23.770 1.00 95.62 134 ALA A N 1
ATOM 1087 C CA . ALA A 1 134 ? -6.115 4.645 22.536 1.00 95.62 134 ALA A CA 1
ATOM 1088 C C . ALA A 1 134 ? -4.948 3.672 22.758 1.00 95.62 134 ALA A C 1
ATOM 1090 O O . ALA A 1 134 ? -4.154 3.843 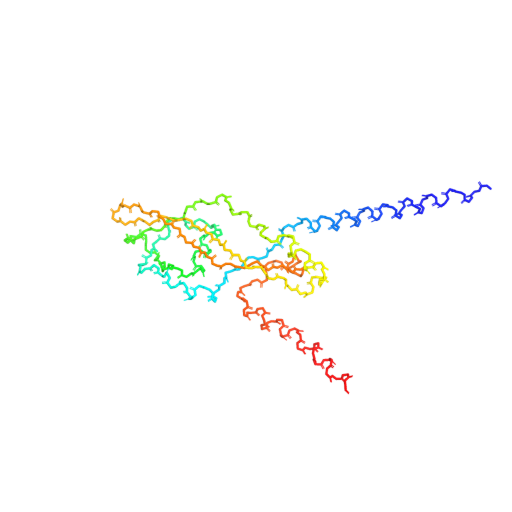23.686 1.00 95.62 134 ALA A O 1
ATOM 1091 N N . THR A 1 135 ? -4.835 2.659 21.901 1.00 95.62 135 THR A N 1
ATOM 1092 C CA . THR A 1 135 ? -3.717 1.707 21.890 1.00 95.62 135 THR A CA 1
ATOM 1093 C C . THR A 1 135 ? -3.024 1.746 20.537 1.00 95.62 135 THR A C 1
ATOM 1095 O O . THR A 1 135 ? -3.679 1.663 19.500 1.00 95.62 135 THR A O 1
ATOM 1098 N N . ARG A 1 136 ? -1.694 1.864 20.546 1.00 93.94 136 ARG A N 1
ATOM 1099 C CA . ARG A 1 136 ? -0.878 1.963 19.335 1.00 93.94 136 ARG A CA 1
ATOM 1100 C C . ARG A 1 136 ? -0.410 0.590 18.863 1.00 93.94 136 ARG A C 1
ATOM 1102 O O . ARG A 1 136 ? 0.053 -0.224 19.659 1.00 93.94 136 ARG A O 1
ATOM 1109 N N . PHE A 1 137 ? -0.460 0.388 17.556 1.00 92.25 137 PHE A N 1
ATOM 1110 C CA . PHE A 1 137 ? -0.068 -0.834 16.871 1.00 92.25 137 PHE A CA 1
ATOM 1111 C C . PHE A 1 137 ? 0.737 -0.515 15.604 1.00 92.25 137 PHE A C 1
ATOM 1113 O O . PHE A 1 137 ? 0.873 0.642 15.190 1.00 92.25 137 PHE A O 1
ATOM 1120 N N . SER A 1 138 ? 1.278 -1.561 14.985 1.00 89.88 138 SER A N 1
ATOM 1121 C CA . SER A 1 138 ? 1.916 -1.494 13.673 1.00 89.88 138 SER A CA 1
ATOM 1122 C C . SER A 1 138 ? 1.544 -2.713 12.847 1.00 89.88 138 SER A C 1
ATOM 1124 O O . SER A 1 138 ? 1.465 -3.808 13.404 1.00 89.88 138 SER A O 1
ATOM 1126 N N . TYR A 1 139 ? 1.394 -2.537 11.540 1.00 87.75 139 TYR A N 1
ATOM 1127 C CA . TYR A 1 139 ? 1.140 -3.626 10.604 1.00 87.75 139 TYR A CA 1
ATOM 1128 C C . TYR A 1 139 ? 2.079 -3.520 9.403 1.00 87.75 139 TYR A C 1
ATOM 1130 O O . TYR A 1 139 ? 2.378 -2.420 8.937 1.00 87.75 139 TYR A O 1
ATOM 1138 N N . GLU A 1 140 ? 2.544 -4.668 8.919 1.00 88.69 140 GLU A N 1
ATOM 1139 C CA . GLU A 1 140 ? 3.442 -4.780 7.770 1.00 88.69 140 GLU A CA 1
ATOM 1140 C C . GLU A 1 140 ? 2.660 -5.301 6.563 1.00 88.69 140 GLU A C 1
ATOM 1142 O O . GLU A 1 140 ? 2.176 -6.432 6.546 1.00 88.69 140 GLU A O 1
ATOM 1147 N N . VAL A 1 141 ? 2.515 -4.452 5.547 1.00 86.81 141 VAL A N 1
ATOM 1148 C CA . VAL A 1 141 ? 1.875 -4.801 4.280 1.00 86.81 141 VAL A CA 1
ATOM 1149 C C . VAL A 1 141 ? 2.945 -5.333 3.338 1.00 86.81 141 VAL A C 1
ATOM 1151 O O . VAL A 1 141 ? 3.881 -4.596 3.012 1.00 86.81 141 VAL A O 1
ATOM 1154 N N . PRO A 1 142 ? 2.816 -6.574 2.844 1.00 87.94 142 PRO A N 1
ATOM 1155 C CA . PRO A 1 142 ? 3.715 -7.077 1.827 1.00 87.94 142 PRO A CA 1
ATOM 1156 C C . PRO A 1 142 ? 3.417 -6.365 0.507 1.00 87.94 142 PRO A C 1
ATOM 1158 O O . PRO A 1 142 ? 2.302 -6.406 -0.023 1.00 87.94 142 PRO A O 1
ATOM 1161 N N . LEU A 1 143 ? 4.436 -5.722 -0.040 1.00 85.88 143 LEU A N 1
ATOM 1162 C CA . LEU A 1 143 ? 4.387 -4.984 -1.288 1.00 85.88 143 LEU A CA 1
ATOM 1163 C C . LEU A 1 143 ? 5.298 -5.632 -2.332 1.00 85.88 143 LEU A C 1
ATOM 1165 O O . LEU A 1 143 ? 6.040 -6.591 -2.101 1.00 85.88 143 LEU A O 1
ATOM 1169 N N . TYR A 1 144 ? 5.217 -5.121 -3.548 1.00 84.69 144 TYR A N 1
ATOM 1170 C CA . TYR A 1 144 ? 6.260 -5.313 -4.533 1.00 84.69 144 TYR A CA 1
ATOM 1171 C C . TYR A 1 144 ? 6.372 -4.092 -5.429 1.00 84.69 144 TYR A C 1
ATOM 1173 O O . TYR A 1 144 ? 5.374 -3.496 -5.839 1.00 84.69 144 TYR A O 1
ATOM 1181 N N . SER A 1 145 ? 7.609 -3.758 -5.759 1.00 80.00 145 SER A N 1
ATOM 1182 C CA . SER A 1 145 ? 7.937 -2.735 -6.735 1.00 80.00 145 SER A CA 1
ATOM 1183 C C . SER A 1 145 ? 8.146 -3.387 -8.095 1.00 80.00 145 SER A C 1
ATOM 1185 O O . SER A 1 145 ? 8.822 -4.411 -8.218 1.00 80.00 145 SER A O 1
ATOM 1187 N N . ARG A 1 146 ? 7.566 -2.796 -9.137 1.00 79.31 146 ARG A N 1
ATOM 1188 C CA . ARG A 1 146 ? 7.770 -3.208 -10.526 1.00 79.31 146 ARG A CA 1
ATOM 1189 C C . ARG A 1 146 ? 8.475 -2.089 -11.288 1.00 79.31 146 ARG A C 1
ATOM 1191 O O . ARG A 1 146 ? 8.067 -0.929 -11.231 1.00 79.31 146 ARG A O 1
ATOM 1198 N N . TYR A 1 147 ? 9.553 -2.454 -11.978 1.00 76.50 147 TYR A N 1
ATOM 1199 C CA . TYR A 1 147 ? 10.369 -1.561 -12.798 1.00 76.50 147 TYR A CA 1
ATOM 1200 C C . TYR A 1 147 ? 10.264 -1.992 -14.254 1.00 76.50 147 TYR A C 1
ATOM 1202 O O . TYR A 1 147 ? 10.685 -3.089 -14.618 1.00 76.50 147 TYR A O 1
ATOM 1210 N N . SER A 1 148 ? 9.706 -1.127 -15.094 1.00 73.25 148 SER A N 1
ATOM 1211 C CA . SER A 1 148 ? 9.639 -1.329 -16.537 1.00 73.25 148 SER A CA 1
ATOM 1212 C C . SER A 1 148 ? 9.739 0.019 -17.237 1.00 73.25 148 SER A C 1
ATOM 1214 O O . SER A 1 148 ? 9.046 0.961 -16.862 1.00 73.25 148 SER A O 1
ATOM 1216 N N . ILE A 1 149 ? 10.571 0.110 -18.277 1.00 71.81 149 ILE A N 1
ATOM 1217 C CA . ILE A 1 149 ? 10.699 1.341 -19.075 1.00 71.81 149 ILE A CA 1
ATOM 1218 C C . ILE A 1 149 ? 9.349 1.715 -19.706 1.00 71.81 149 ILE A C 1
ATOM 1220 O O . ILE A 1 149 ? 9.015 2.893 -19.794 1.00 71.81 149 ILE A O 1
ATOM 1224 N N . TRP A 1 150 ? 8.529 0.726 -20.070 1.00 71.56 150 TRP A N 1
ATOM 1225 C CA . TRP A 1 150 ? 7.175 0.961 -20.576 1.00 71.56 150 TRP A CA 1
ATOM 1226 C C . TRP A 1 150 ? 6.275 1.618 -19.529 1.00 71.56 150 TRP A C 1
ATOM 1228 O O . TRP A 1 150 ? 5.533 2.546 -19.834 1.00 71.56 150 TRP A O 1
ATOM 1238 N N . GLU A 1 151 ? 6.401 1.209 -18.271 1.00 65.75 151 GLU A N 1
ATOM 1239 C CA . GLU A 1 151 ? 5.654 1.800 -17.160 1.00 65.75 151 GLU A CA 1
ATOM 1240 C C . GLU A 1 151 ? 6.114 3.219 -16.803 1.00 65.75 151 GLU A C 1
ATOM 1242 O O . GLU A 1 151 ? 5.378 3.966 -16.160 1.00 65.75 151 GLU A O 1
ATOM 1247 N N . TRP A 1 152 ? 7.313 3.624 -17.229 1.00 67.00 152 TRP A N 1
ATOM 1248 C CA . TRP A 1 152 ? 7.768 5.009 -17.089 1.00 67.00 152 TRP A CA 1
ATOM 1249 C C . TRP A 1 152 ? 7.078 5.935 -18.091 1.00 67.00 152 TRP A C 1
ATOM 1251 O O . TRP A 1 152 ? 6.856 7.104 -17.783 1.00 67.00 152 TRP A O 1
ATOM 1261 N N . LEU A 1 153 ? 6.725 5.410 -19.268 1.00 66.88 153 LEU A N 1
ATOM 1262 C CA . LEU A 1 153 ? 6.059 6.153 -20.338 1.00 66.88 153 LEU A CA 1
ATOM 1263 C C . LEU A 1 153 ? 4.528 6.167 -20.185 1.00 66.88 153 LEU A C 1
ATOM 1265 O O . LEU A 1 153 ? 3.888 7.110 -20.645 1.00 66.88 153 LEU A O 1
ATOM 1269 N N . PHE A 1 154 ? 3.945 5.167 -19.513 1.00 62.41 154 PHE A N 1
ATOM 1270 C CA . PHE A 1 154 ? 2.494 5.011 -19.359 1.00 62.41 154 PHE A CA 1
ATOM 1271 C C . PHE A 1 154 ? 2.093 4.844 -17.879 1.00 62.41 154 PHE A C 1
ATOM 1273 O O . PHE A 1 154 ? 1.976 3.726 -17.376 1.00 62.41 154 PHE A O 1
ATOM 1280 N N . LYS A 1 155 ? 1.863 5.967 -17.176 1.00 59.38 155 LYS A N 1
ATOM 1281 C CA . LYS A 1 155 ? 1.290 6.000 -15.814 1.00 59.38 155 LYS A CA 1
ATOM 1282 C C . LYS A 1 155 ? -0.170 6.489 -15.826 1.00 59.38 155 LYS A C 1
ATOM 1284 O O . LYS A 1 155 ? -0.439 7.464 -16.525 1.00 59.38 155 LYS A O 1
ATOM 1289 N N . PRO A 1 156 ? -1.071 5.957 -14.977 1.00 53.09 156 PRO A N 1
ATOM 1290 C CA . PRO A 1 156 ? -1.031 4.662 -14.293 1.00 53.09 156 PRO A CA 1
ATOM 1291 C C . PRO A 1 156 ? -1.659 3.568 -15.177 1.00 53.09 156 PRO A C 1
ATOM 1293 O O . PRO A 1 156 ? -2.697 3.795 -15.787 1.00 53.09 156 PRO A O 1
ATOM 1296 N N . PHE A 1 157 ? -1.089 2.361 -15.211 1.00 52.91 157 PHE A N 1
ATOM 1297 C CA . PHE A 1 157 ? -1.673 1.248 -15.989 1.00 52.91 157 PHE A CA 1
ATOM 1298 C C . PHE A 1 157 ? -2.842 0.524 -15.271 1.00 52.91 157 PHE A C 1
ATOM 1300 O O . PHE A 1 157 ? -3.470 -0.364 -15.832 1.00 52.91 157 PHE A O 1
ATOM 1307 N N . SER A 1 158 ? -3.205 0.972 -14.063 1.00 51.78 158 SER A N 1
ATOM 1308 C CA . SER A 1 158 ? -4.387 0.557 -13.286 1.00 51.78 158 SER A CA 1
ATOM 1309 C C . SER A 1 158 ? -4.387 -0.870 -12.699 1.00 51.78 158 SER A C 1
ATOM 1311 O O . SER A 1 158 ? -3.371 -1.561 -12.692 1.00 51.78 158 SER A O 1
ATOM 1313 N N . SER A 1 159 ? -5.509 -1.173 -12.046 1.00 50.16 159 SER A N 1
ATOM 1314 C CA . SER A 1 159 ? -5.851 -2.217 -11.079 1.00 50.16 159 SER A CA 1
ATOM 1315 C C . SER A 1 159 ? -5.320 -3.620 -11.375 1.00 50.16 159 SER A C 1
ATOM 1317 O O . SER A 1 159 ? -5.220 -4.040 -12.511 1.00 50.16 159 SER A O 1
ATOM 1319 N N . ALA A 1 160 ? -4.991 -4.334 -10.290 1.00 49.81 160 ALA A N 1
ATOM 1320 C CA . ALA A 1 160 ? -4.764 -5.779 -10.187 1.00 49.81 160 ALA A CA 1
ATOM 1321 C C . ALA A 1 160 ? -3.944 -6.463 -11.310 1.00 49.81 160 ALA A C 1
ATOM 1323 O O . ALA A 1 160 ? -4.352 -6.599 -12.455 1.00 49.81 160 ALA A O 1
ATOM 1324 N N . ARG A 1 161 ? -2.809 -7.050 -10.908 1.00 48.38 161 ARG A N 1
ATOM 1325 C CA . ARG A 1 161 ? -1.899 -7.916 -11.689 1.00 48.38 161 ARG A CA 1
ATOM 1326 C C . ARG A 1 161 ? -2.567 -8.824 -12.741 1.00 48.38 161 ARG A C 1
ATOM 1328 O O . ARG A 1 161 ? -1.969 -9.054 -13.792 1.00 48.38 161 ARG A O 1
ATOM 1335 N N . ASP A 1 162 ? -3.767 -9.322 -12.464 1.00 49.47 162 ASP A N 1
ATOM 1336 C CA . ASP A 1 162 ? -4.507 -10.258 -13.312 1.00 49.47 162 ASP A CA 1
ATOM 1337 C C . ASP A 1 162 ? -5.088 -9.599 -14.578 1.00 49.47 162 ASP A C 1
ATOM 1339 O O . ASP A 1 162 ? -5.098 -10.223 -15.640 1.00 49.47 162 ASP A O 1
ATOM 1343 N N . GLU A 1 163 ? -5.468 -8.317 -14.523 1.00 48.97 163 GLU A N 1
ATOM 1344 C CA . GLU A 1 163 ? -5.963 -7.561 -15.686 1.00 48.97 163 GLU A CA 1
ATOM 1345 C C . GLU A 1 163 ? -4.837 -7.333 -16.708 1.00 48.97 163 GLU A C 1
ATOM 1347 O O . GLU A 1 163 ? -5.027 -7.517 -17.910 1.00 48.97 163 GLU A O 1
ATOM 1352 N N . LEU A 1 164 ? -3.616 -7.079 -16.225 1.00 47.75 164 LEU A N 1
ATOM 1353 C CA . LEU A 1 164 ? -2.421 -6.874 -17.050 1.00 47.75 164 LEU A CA 1
ATOM 1354 C C . LEU A 1 164 ? -1.930 -8.136 -17.765 1.00 47.75 164 LEU A C 1
ATOM 1356 O O . LEU A 1 164 ? -1.368 -8.037 -18.858 1.00 47.75 164 LEU A O 1
ATOM 1360 N N . ILE A 1 165 ? -2.078 -9.313 -17.149 1.00 49.78 165 ILE A N 1
ATOM 1361 C CA . ILE A 1 165 ? -1.719 -10.590 -17.785 1.00 49.78 165 ILE A CA 1
ATOM 1362 C C . ILE A 1 165 ? -2.722 -10.891 -18.900 1.00 49.78 165 ILE A C 1
ATOM 1364 O O . ILE A 1 165 ? -2.320 -11.255 -20.005 1.00 49.78 165 ILE A O 1
ATOM 1368 N N . ILE A 1 166 ? -4.013 -10.675 -18.644 1.00 49.56 166 ILE A N 1
ATOM 1369 C CA . ILE A 1 166 ? -5.071 -10.887 -19.634 1.00 49.56 166 ILE A CA 1
ATOM 1370 C C . ILE A 1 166 ? -4.932 -9.894 -20.797 1.00 49.56 166 ILE A C 1
ATOM 1372 O O . ILE A 1 166 ? -4.996 -10.312 -21.954 1.00 49.56 166 ILE A O 1
ATOM 1376 N N . GLU A 1 167 ? -4.672 -8.612 -20.529 1.00 46.28 167 GLU A N 1
ATOM 1377 C CA . GLU A 1 167 ? -4.448 -7.616 -21.580 1.00 46.28 167 GLU A CA 1
ATOM 1378 C C . GLU A 1 167 ? -3.168 -7.877 -22.377 1.00 46.28 167 GLU A C 1
ATOM 1380 O O . GLU A 1 167 ? -3.226 -7.920 -23.605 1.00 46.28 167 GLU A O 1
ATOM 1385 N N . ASN A 1 168 ? -2.022 -8.128 -21.732 1.00 46.47 168 ASN A N 1
ATOM 1386 C CA . ASN A 1 168 ? -0.779 -8.387 -22.471 1.00 46.47 168 ASN A CA 1
ATOM 1387 C C . ASN A 1 168 ? -0.849 -9.667 -23.308 1.00 46.47 168 ASN A C 1
ATOM 1389 O O . ASN A 1 168 ? -0.339 -9.683 -24.427 1.00 46.47 168 ASN A O 1
ATOM 1393 N N . ILE A 1 169 ? -1.520 -10.724 -22.834 1.00 49.50 169 ILE A N 1
ATOM 1394 C CA . ILE A 1 169 ? -1.770 -11.921 -23.653 1.00 49.50 169 ILE A CA 1
ATOM 1395 C C . ILE A 1 169 ? -2.659 -11.573 -24.854 1.00 4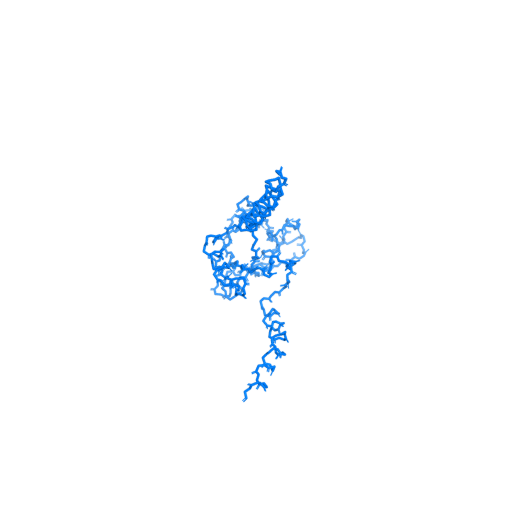9.50 169 ILE A C 1
ATOM 1397 O O . ILE A 1 169 ? -2.419 -12.068 -25.955 1.00 49.50 169 ILE A O 1
ATOM 1401 N N . LYS A 1 170 ? -3.646 -10.685 -24.686 1.00 48.22 170 LYS A N 1
ATOM 1402 C CA . LYS A 1 170 ? -4.520 -10.222 -25.774 1.00 48.22 170 LYS A CA 1
ATOM 1403 C C . LYS A 1 170 ? -3.751 -9.436 -26.844 1.00 48.22 170 LYS A C 1
ATOM 1405 O O . LYS A 1 170 ? -4.020 -9.636 -28.026 1.00 48.22 170 LYS A O 1
ATOM 1410 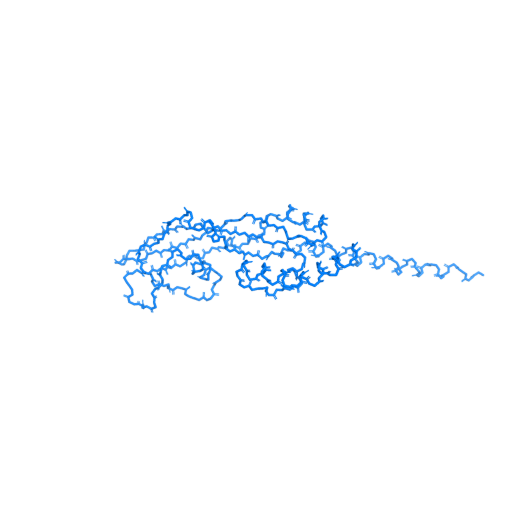N N . TYR A 1 171 ? -2.769 -8.621 -26.451 1.00 48.53 171 TYR A N 1
ATOM 1411 C CA . TYR A 1 171 ? -1.901 -7.874 -27.376 1.00 48.53 171 TYR A CA 1
ATOM 1412 C C . TYR A 1 171 ? -0.770 -8.717 -27.988 1.00 48.53 171 TYR A C 1
ATOM 1414 O O . TYR A 1 171 ? -0.340 -8.437 -29.104 1.00 48.53 171 TYR A O 1
ATOM 1422 N N . LEU A 1 172 ? -0.306 -9.770 -27.305 1.00 46.78 172 LEU A N 1
ATOM 1423 C CA . LEU A 1 172 ? 0.719 -10.691 -27.820 1.00 46.78 172 LEU A CA 1
ATOM 1424 C C . LEU A 1 172 ? 0.146 -11.786 -28.724 1.00 46.78 172 LEU A C 1
ATOM 1426 O O . LEU A 1 172 ? 0.881 -12.355 -29.529 1.00 46.78 172 LEU A O 1
ATOM 1430 N N . LYS A 1 173 ? -1.156 -12.081 -28.631 1.00 56.50 173 LYS A N 1
ATOM 1431 C CA . LYS A 1 173 ? -1.812 -13.113 -29.445 1.00 56.50 173 LYS A CA 1
ATOM 1432 C C . LYS A 1 173 ? -1.639 -12.906 -30.963 1.00 56.50 173 LYS A C 1
ATOM 1434 O O . LYS A 1 173 ? -1.245 -13.870 -31.612 1.00 56.50 173 LYS A O 1
ATOM 1439 N N . PRO A 1 174 ? -1.817 -11.698 -31.537 1.00 55.81 174 PRO A N 1
ATOM 1440 C CA . PRO A 1 174 ? -1.581 -11.471 -32.963 1.00 55.81 174 PRO A CA 1
ATOM 1441 C C . PRO A 1 174 ? -0.111 -11.675 -33.351 1.00 55.81 174 PRO A C 1
ATOM 1443 O O . PRO A 1 174 ? 0.179 -12.263 -34.386 1.00 55.81 174 PRO A O 1
ATOM 1446 N N . VAL A 1 175 ? 0.828 -11.247 -32.500 1.00 55.47 175 VAL A N 1
ATOM 1447 C CA . VAL A 1 175 ? 2.275 -11.398 -32.737 1.00 55.47 175 VAL A CA 1
ATOM 1448 C C . VAL A 1 175 ? 2.676 -12.877 -32.726 1.00 55.47 175 VAL A C 1
ATOM 1450 O O . VAL A 1 175 ? 3.422 -13.332 -33.589 1.00 55.47 175 VAL A O 1
ATOM 1453 N N . LEU A 1 176 ? 2.140 -13.652 -31.782 1.00 55.28 176 LEU A N 1
ATOM 1454 C CA . LEU A 1 176 ? 2.363 -15.096 -31.690 1.00 55.28 176 LEU A CA 1
ATOM 1455 C C . LEU A 1 176 ? 1.692 -15.876 -32.829 1.00 55.28 176 LEU A C 1
ATOM 1457 O O . LEU A 1 176 ? 2.200 -16.927 -33.215 1.00 55.28 176 LEU A O 1
ATOM 1461 N N . GLU A 1 177 ? 0.569 -15.392 -33.362 1.00 66.00 177 GLU A N 1
ATOM 1462 C CA . GLU A 1 177 ? -0.076 -15.974 -34.544 1.00 66.00 177 GLU A CA 1
ATOM 1463 C C . GLU A 1 177 ? 0.740 -15.714 -35.813 1.00 66.00 177 GLU A C 1
ATOM 1465 O O . GLU A 1 177 ? 0.994 -16.662 -36.551 1.00 66.00 177 GLU A O 1
ATOM 1470 N N . VAL A 1 178 ? 1.268 -14.499 -36.005 1.00 62.44 178 VAL A N 1
ATOM 1471 C CA . VAL A 1 178 ? 2.168 -14.174 -37.128 1.00 62.44 178 VAL A CA 1
ATOM 1472 C C . VAL A 1 178 ? 3.407 -15.076 -37.126 1.00 62.44 178 VAL A C 1
ATOM 1474 O O . VAL A 1 178 ? 3.724 -15.675 -38.152 1.00 62.44 178 VAL A O 1
ATOM 1477 N N . LEU A 1 179 ? 4.038 -15.272 -35.963 1.00 46.16 179 LEU A N 1
ATOM 1478 C CA . LEU A 1 179 ? 5.222 -16.130 -35.810 1.00 46.16 179 LEU A CA 1
ATOM 1479 C C . LEU A 1 179 ? 4.947 -17.630 -36.026 1.00 46.16 179 LEU A C 1
ATOM 1481 O O . LEU A 1 179 ? 5.879 -18.393 -36.277 1.00 46.16 179 LEU A O 1
ATOM 1485 N N . LYS A 1 180 ? 3.689 -18.078 -35.922 1.00 58.25 180 LYS A N 1
ATOM 1486 C CA . LYS A 1 180 ? 3.301 -19.467 -36.227 1.00 58.25 180 LYS A CA 1
ATOM 1487 C C . LYS A 1 180 ? 3.091 -19.712 -37.719 1.00 58.25 180 LYS A C 1
ATOM 1489 O O . LYS A 1 180 ? 3.227 -20.850 -38.144 1.00 58.25 180 LYS A O 1
ATOM 1494 N N . THR A 1 181 ? 2.777 -18.676 -38.493 1.00 56.81 181 THR A N 1
ATOM 1495 C CA . THR A 1 181 ? 2.595 -18.757 -39.954 1.00 56.81 181 THR A CA 1
ATOM 1496 C C . THR A 1 181 ? 3.906 -18.804 -40.744 1.00 56.81 181 THR A C 1
ATOM 1498 O O . THR A 1 181 ? 3.877 -19.120 -41.927 1.00 56.81 181 THR A O 1
ATOM 1501 N N . GLU A 1 182 ? 5.044 -18.501 -40.112 1.00 50.25 182 GLU A N 1
ATOM 1502 C CA . GLU A 1 182 ? 6.375 -18.499 -40.747 1.00 50.25 182 GLU A CA 1
ATOM 1503 C C . GLU A 1 182 ? 7.193 -19.788 -40.500 1.00 50.25 182 GLU A C 1
ATOM 1505 O O . GLU A 1 182 ? 8.393 -19.823 -40.777 1.00 50.25 182 GLU A O 1
ATOM 1510 N N . ARG A 1 183 ? 6.568 -20.859 -39.991 1.00 43.41 183 ARG A N 1
ATOM 1511 C CA . ARG A 1 183 ? 7.140 -22.218 -39.942 1.00 43.41 183 ARG A CA 1
ATOM 1512 C C . ARG A 1 183 ? 6.394 -23.154 -40.877 1.00 43.41 183 ARG A C 1
ATOM 1514 O O . ARG A 1 183 ? 7.084 -24.008 -41.472 1.00 43.41 183 ARG A O 1
#

Foldseek 3Di:
DPPPVVVVVVVVVVVVVVVVVVVVVVVVLPDLDWDKFFDPVVLVVVPQADPDAEAEPCPPPDPVVVLVVVSNSHHYDPDPPDQKYKYWDDDPPPPPSPPSPPQSVVCVVVVLPDKDKAKDKDKTKMWMDHPNDTDIDIDITTMMIIDGPVCVVDPPPDDDPVVVVVVVCVVCVVVVVVVVVVD

Radius of gyration: 25.0 Å; chains: 1; bounding box: 64×51×74 Å

pLDDT: mean 73.22, std 14.93, range [43.41, 96.44]

Organism: Methylomonas methanica (NCBI:txid421)